Protein AF-C3YK78-F1 (afdb_monomer)

Solvent-accessible surface area (backbone atoms only — not comparable to full-atom values): 6753 Å² total; per-residue (Å²): 141,86,83,85,76,82,78,73,96,61,88,76,84,73,55,71,66,60,48,49,52,49,49,53,55,53,59,33,64,69,48,46,52,49,59,74,75,41,92,72,53,59,65,60,30,43,51,45,20,52,52,37,39,77,76,71,41,91,53,50,31,68,56,50,51,51,51,53,51,50,50,54,50,52,50,52,53,39,52,57,49,58,72,40,89,92,55,75,84,66,86,57,91,64,46,67,66,49,45,59,67,60,63,78,54,78,74,84,124

Nearest PDB structures (foldseek):
  2jmw-assembly1_A  TM=8.152E-01  e=1.992E-01  Arabidopsis thaliana
  5b7j-assembly1_A  TM=6.260E-01  e=1.204E-01  Schizosaccharomyces pombe 972h-

pLDDT: mean 80.64, std 16.07, range [35.56, 93.38]

Sequence (109 aa):
MSCKKRTQPGLVKWNNEETKALIALWGQEETQRKLGKMHRNRDIFEEIASGLMKIGFEKTAEQCKTKVKNLKSRYRTVLDHNNKSGNDPMFMPFFDDLHTLLRDRPTSR

Structure (mmCIF, N/CA/C/O backbone):
data_AF-C3YK78-F1
#
_entry.id   AF-C3YK78-F1
#
loop_
_atom_site.group_PDB
_atom_site.id
_atom_site.type_symbol
_atom_site.label_atom_id
_atom_site.label_alt_id
_atom_site.label_comp_id
_atom_site.label_asym_id
_atom_site.label_entity_id
_atom_site.label_seq_id
_atom_site.pdbx_PDB_ins_code
_atom_site.Cartn_x
_atom_site.Cartn_y
_atom_site.Cartn_z
_atom_site.occupancy
_atom_site.B_iso_or_equiv
_atom_site.auth_seq_id
_atom_site.auth_comp_id
_atom_site.auth_asym_id
_atom_site.auth_atom_id
_atom_site.pdbx_PDB_model_num
ATOM 1 N N . MET A 1 1 ? -14.785 -0.135 27.116 1.00 41.69 1 MET A N 1
ATOM 2 C CA . MET A 1 1 ? -13.956 0.650 26.174 1.00 41.69 1 MET A CA 1
ATOM 3 C C . MET A 1 1 ? -12.479 0.365 26.425 1.00 41.69 1 MET A C 1
ATOM 5 O O . MET A 1 1 ? -11.924 0.977 27.320 1.00 41.69 1 MET A O 1
ATOM 9 N N . SER A 1 2 ? -11.844 -0.571 25.709 1.00 44.28 2 SER A N 1
ATOM 10 C CA . SER A 1 2 ? -10.373 -0.600 25.593 1.00 44.28 2 SER A CA 1
ATOM 11 C C . SER A 1 2 ? -9.926 -1.675 24.603 1.00 44.28 2 SER A C 1
ATOM 13 O O . SER A 1 2 ? -9.980 -2.853 24.923 1.00 44.28 2 SER A O 1
ATOM 15 N N . CYS A 1 3 ? -9.450 -1.273 23.426 1.00 37.56 3 CYS A N 1
ATOM 16 C CA . CYS A 1 3 ? -8.616 -2.121 22.571 1.00 37.56 3 CYS A CA 1
ATOM 17 C C . CYS A 1 3 ? -7.473 -1.272 22.003 1.00 37.56 3 CYS A C 1
ATOM 19 O O . CYS A 1 3 ? -7.350 -1.086 20.799 1.00 37.56 3 CYS A O 1
ATOM 21 N N . LYS A 1 4 ? -6.612 -0.730 22.875 1.00 41.53 4 LYS A N 1
ATOM 22 C CA . LYS A 1 4 ? -5.294 -0.233 22.449 1.00 41.53 4 LYS A CA 1
ATOM 23 C C . LYS A 1 4 ? -4.317 -1.406 22.384 1.00 41.53 4 LYS A C 1
ATOM 25 O O . LYS A 1 4 ? -3.406 -1.498 23.202 1.00 41.53 4 LYS A O 1
ATOM 30 N N . LYS A 1 5 ? -4.491 -2.313 21.419 1.00 38.50 5 LYS A N 1
ATOM 31 C CA . LYS A 1 5 ? -3.431 -3.275 21.094 1.00 38.50 5 LYS A CA 1
ATOM 32 C C . LYS A 1 5 ? -2.377 -2.546 20.259 1.00 38.50 5 LYS A C 1
ATOM 34 O O . LYS A 1 5 ? -2.507 -2.399 19.050 1.00 38.50 5 LYS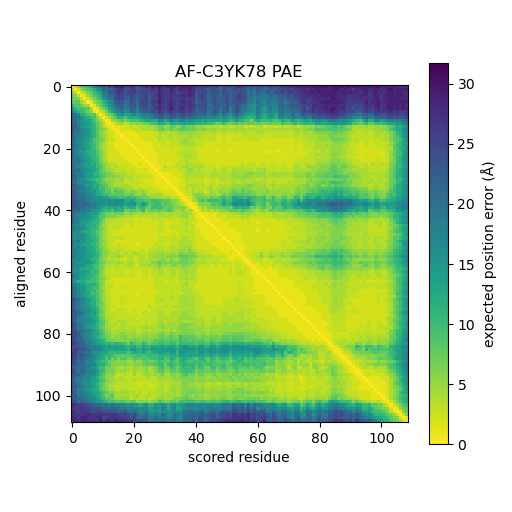 A O 1
ATOM 39 N N . ARG A 1 6 ? -1.346 -2.028 20.936 1.00 42.97 6 ARG A N 1
ATOM 40 C CA . ARG A 1 6 ? -0.067 -1.703 20.292 1.00 42.97 6 ARG A CA 1
ATOM 41 C C . ARG A 1 6 ? 0.563 -3.025 19.873 1.00 42.97 6 ARG A C 1
ATOM 43 O O . ARG A 1 6 ? 1.063 -3.750 20.728 1.00 42.97 6 ARG A O 1
ATOM 50 N N . THR A 1 7 ? 0.542 -3.335 18.584 1.00 45.16 7 THR A N 1
ATOM 51 C CA . THR A 1 7 ? 1.255 -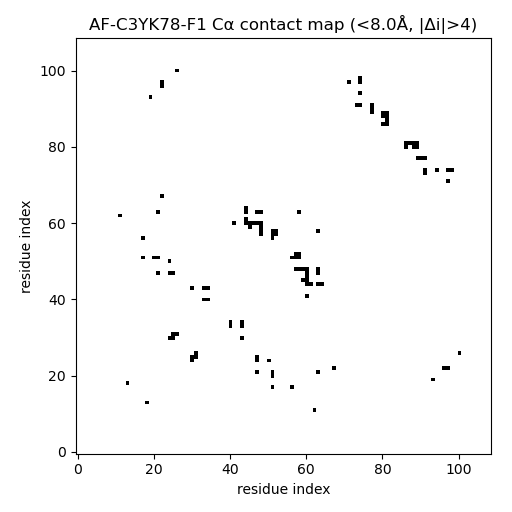4.499 18.052 1.00 45.16 7 THR A CA 1
ATOM 52 C C . THR A 1 7 ? 2.592 -4.032 17.485 1.00 45.16 7 THR A C 1
ATOM 54 O O . THR A 1 7 ? 2.643 -3.218 16.566 1.00 45.16 7 THR A O 1
ATOM 57 N N . GLN A 1 8 ? 3.670 -4.508 18.105 1.00 46.09 8 GLN A N 1
ATOM 58 C CA . GLN A 1 8 ? 5.063 -4.251 17.737 1.00 46.09 8 GLN A CA 1
ATOM 59 C C . GLN A 1 8 ? 5.399 -4.815 16.337 1.00 46.09 8 GLN A C 1
ATOM 61 O O . GLN A 1 8 ? 4.704 -5.725 15.874 1.00 46.09 8 GLN A O 1
ATOM 66 N N . PRO A 1 9 ? 6.449 -4.311 15.651 1.00 46.59 9 PRO A N 1
ATOM 67 C CA . PRO A 1 9 ? 6.813 -4.702 14.288 1.00 46.59 9 PRO A CA 1
ATOM 68 C C . PRO A 1 9 ? 7.509 -6.076 14.254 1.00 46.59 9 PRO A C 1
ATOM 70 O O . PRO A 1 9 ? 8.683 -6.194 13.927 1.00 46.59 9 PRO A O 1
ATOM 73 N N . GLY A 1 10 ? 6.777 -7.134 14.596 1.00 49.09 10 GLY A N 1
ATOM 74 C CA . GLY A 1 10 ? 7.118 -8.502 14.216 1.00 49.09 10 GLY A CA 1
ATOM 75 C C . GLY A 1 10 ? 6.602 -8.762 12.805 1.00 49.09 10 GLY A C 1
ATOM 76 O O . GLY A 1 10 ? 5.479 -8.371 12.496 1.00 49.09 10 GLY A O 1
ATOM 77 N N . LEU A 1 11 ? 7.434 -9.364 11.952 1.00 56.28 11 LEU A N 1
ATOM 78 C CA . LEU A 1 11 ? 7.190 -9.709 10.544 1.00 56.28 11 LEU A CA 1
ATOM 79 C C . LEU A 1 11 ? 5.700 -9.995 10.246 1.00 56.28 11 LEU A C 1
ATOM 81 O O . LEU A 1 11 ? 5.207 -11.106 10.443 1.00 56.28 11 LEU A O 1
ATOM 85 N N . VAL A 1 12 ? 4.959 -8.979 9.795 1.00 67.69 12 VAL A N 1
ATOM 86 C CA . VAL A 1 12 ? 3.529 -9.132 9.507 1.00 67.69 12 VAL A CA 1
ATOM 87 C C . VAL A 1 12 ? 3.419 -10.019 8.282 1.00 67.69 12 VAL A C 1
ATOM 89 O O . VAL A 1 12 ? 3.747 -9.594 7.172 1.00 67.69 12 VAL A O 1
ATOM 92 N N . LYS A 1 13 ? 2.988 -11.264 8.483 1.00 78.38 13 LYS A N 1
ATOM 93 C CA . LYS A 1 13 ? 2.681 -12.161 7.374 1.00 78.38 13 LYS A CA 1
ATOM 94 C C . LYS A 1 13 ? 1.434 -11.620 6.678 1.00 78.38 13 LYS A C 1
ATOM 96 O O . LYS A 1 13 ? 0.419 -11.358 7.323 1.00 78.38 13 LYS A O 1
ATOM 101 N N . TRP A 1 14 ? 1.582 -11.380 5.381 1.00 87.38 14 TRP A N 1
ATOM 102 C CA . TRP A 1 14 ? 0.504 -11.007 4.477 1.00 87.38 14 TRP A CA 1
ATOM 103 C C . TRP A 1 14 ? 0.232 -12.205 3.590 1.00 87.38 14 TRP A C 1
ATOM 105 O O . TRP A 1 14 ? 1.129 -12.622 2.853 1.00 87.38 14 TRP A O 1
ATOM 115 N N . ASN A 1 15 ? -0.972 -12.747 3.657 1.00 88.81 15 ASN A N 1
ATOM 116 C CA . ASN A 1 15 ? -1.412 -13.763 2.715 1.00 88.81 15 ASN A CA 1
ATOM 117 C C . ASN A 1 15 ? -1.877 -13.098 1.395 1.00 88.81 15 ASN A C 1
ATOM 119 O O . ASN A 1 15 ? -1.920 -11.865 1.254 1.00 88.81 15 ASN A O 1
ATOM 123 N N . ASN A 1 16 ? -2.140 -13.922 0.379 1.00 88.88 16 ASN A N 1
ATOM 124 C CA . ASN A 1 16 ? -2.514 -13.424 -0.946 1.00 88.88 16 ASN A CA 1
ATOM 125 C C . ASN A 1 16 ? -3.879 -12.726 -0.922 1.00 88.88 16 ASN A C 1
ATOM 127 O O . ASN A 1 16 ? -4.038 -11.700 -1.575 1.00 88.88 16 ASN A O 1
ATOM 131 N N . GLU A 1 17 ? -4.832 -13.236 -0.144 1.00 89.69 17 GLU A N 1
ATOM 132 C CA . GLU A 1 17 ? -6.176 -12.664 -0.012 1.00 89.69 17 GLU A CA 1
ATOM 133 C C . GLU A 1 17 ? -6.155 -11.305 0.696 1.00 89.69 17 GLU A C 1
ATOM 135 O O . GLU A 1 17 ? -6.714 -10.344 0.177 1.00 89.69 17 GLU A O 1
ATOM 140 N N . GLU A 1 18 ? -5.413 -11.176 1.799 1.00 89.50 18 GLU A N 1
ATOM 141 C CA . GLU A 1 18 ? -5.170 -9.905 2.493 1.00 89.50 18 GLU A CA 1
ATOM 142 C C . GLU A 1 18 ? -4.510 -8.893 1.560 1.00 89.50 18 GLU A C 1
ATOM 144 O O . GLU A 1 18 ? -4.865 -7.716 1.555 1.00 89.50 18 GLU A O 1
ATOM 149 N N . THR A 1 19 ? -3.528 -9.338 0.767 1.00 91.25 19 THR A N 1
ATOM 150 C CA . THR A 1 19 ? -2.827 -8.455 -0.170 1.00 91.25 19 THR A CA 1
ATOM 151 C C . THR A 1 19 ? -3.763 -7.998 -1.291 1.00 91.25 19 THR A C 1
ATOM 153 O O . THR A 1 19 ? -3.760 -6.812 -1.614 1.00 91.25 19 THR A O 1
ATOM 156 N N . LYS A 1 20 ? -4.603 -8.888 -1.835 1.00 91.12 20 LYS A N 1
ATOM 157 C CA . LYS A 1 20 ? -5.632 -8.528 -2.824 1.00 91.12 20 LYS A CA 1
ATOM 158 C C . LYS A 1 20 ? -6.656 -7.558 -2.244 1.00 91.12 20 LYS A C 1
ATOM 160 O O . LYS A 1 20 ? -6.925 -6.534 -2.860 1.00 91.12 20 LYS A O 1
ATOM 165 N N . ALA A 1 21 ? -7.174 -7.833 -1.048 1.00 92.31 21 ALA A N 1
ATOM 166 C CA . ALA A 1 21 ? -8.130 -6.961 -0.371 1.00 92.31 21 ALA A CA 1
ATOM 167 C C . ALA A 1 21 ? -7.531 -5.573 -0.101 1.00 92.31 21 ALA A C 1
ATOM 169 O O . ALA A 1 21 ? -8.181 -4.556 -0.338 1.00 92.31 21 ALA A O 1
ATOM 170 N N . LEU A 1 22 ? -6.260 -5.517 0.314 1.00 93.38 22 LEU A N 1
ATOM 171 C CA . LEU A 1 22 ? -5.535 -4.261 0.481 1.00 93.38 22 LEU A CA 1
ATOM 172 C C . LEU A 1 22 ? -5.418 -3.502 -0.843 1.00 93.38 22 LEU A C 1
ATOM 174 O O . LEU A 1 22 ? -5.671 -2.301 -0.861 1.00 93.38 22 LEU A O 1
ATOM 178 N N . ILE A 1 23 ? -5.024 -4.170 -1.932 1.00 92.31 23 ILE A N 1
ATOM 179 C CA . ILE A 1 23 ? -4.890 -3.541 -3.253 1.00 92.31 23 ILE A CA 1
ATOM 180 C C . ILE A 1 23 ? -6.247 -3.036 -3.746 1.00 92.31 23 ILE A C 1
ATOM 182 O O . ILE A 1 23 ? -6.313 -1.915 -4.238 1.00 92.31 23 ILE A O 1
ATOM 186 N N . ALA A 1 24 ? -7.323 -3.799 -3.545 1.00 91.81 24 ALA A N 1
ATOM 187 C CA . ALA A 1 24 ? -8.676 -3.405 -3.920 1.00 91.81 24 ALA A CA 1
ATOM 188 C C . ALA A 1 24 ? -9.147 -2.159 -3.153 1.00 91.81 24 ALA A C 1
ATOM 190 O O . ALA A 1 24 ? -9.531 -1.173 -3.775 1.00 91.81 24 ALA A O 1
ATOM 191 N N . LEU A 1 25 ? -9.054 -2.160 -1.816 1.00 91.50 25 LEU A N 1
ATOM 192 C CA . LEU A 1 25 ? -9.427 -1.012 -0.972 1.00 91.50 25 LEU A CA 1
ATOM 193 C C . LEU A 1 25 ? -8.563 0.215 -1.268 1.00 91.50 25 LEU A C 1
ATOM 195 O O . LEU A 1 25 ? -9.053 1.342 -1.345 1.00 91.50 25 LEU A O 1
ATOM 199 N N . TRP A 1 26 ? -7.264 -0.007 -1.460 1.00 91.31 26 TRP A N 1
ATOM 200 C CA . TRP A 1 26 ? -6.341 1.049 -1.832 1.00 91.31 26 TRP A CA 1
ATOM 201 C C . TRP A 1 26 ? -6.677 1.612 -3.215 1.00 91.31 26 TRP A C 1
ATOM 203 O O . TRP A 1 26 ? -6.647 2.825 -3.387 1.00 91.31 26 TRP A O 1
ATOM 213 N N . GLY A 1 27 ? -7.013 0.762 -4.182 1.00 88.88 27 GLY A N 1
ATOM 214 C CA . GLY A 1 27 ? -7.318 1.117 -5.568 1.00 88.88 27 GLY A CA 1
ATOM 215 C C . GLY A 1 27 ? -8.663 1.787 -5.797 1.00 88.88 27 GLY A C 1
ATOM 216 O O . GLY A 1 27 ? -8.885 2.288 -6.894 1.00 88.88 27 GLY A O 1
ATOM 217 N N . GLN A 1 28 ? -9.530 1.855 -4.785 1.00 89.56 28 GLN A N 1
ATOM 218 C CA . GLN A 1 28 ? -10.784 2.595 -4.884 1.00 89.56 28 GLN A CA 1
ATOM 219 C C . GLN A 1 28 ? -10.522 4.050 -5.287 1.00 89.56 28 GLN A C 1
ATOM 221 O O . GLN A 1 28 ? -9.637 4.716 -4.741 1.00 89.56 28 GLN A O 1
ATOM 226 N N . GLU A 1 29 ? -11.318 4.556 -6.227 1.00 83.62 29 GLU A N 1
ATOM 227 C CA . GLU A 1 29 ? -11.156 5.904 -6.773 1.00 83.62 29 GLU A CA 1
ATOM 228 C C . GLU A 1 29 ? -11.222 6.973 -5.674 1.00 83.62 29 GLU A C 1
ATOM 230 O O . GLU A 1 29 ? -10.403 7.890 -5.636 1.00 83.62 29 GLU A O 1
ATOM 235 N N . GLU A 1 30 ? -12.141 6.818 -4.717 1.00 84.31 30 GLU A N 1
ATOM 236 C CA . GLU A 1 30 ? -12.244 7.702 -3.557 1.00 84.31 30 GLU A CA 1
ATOM 237 C C . GLU A 1 30 ? -10.961 7.695 -2.717 1.00 84.31 30 GLU A C 1
ATOM 239 O O . GLU A 1 30 ? -10.438 8.762 -2.383 1.00 84.31 30 GLU A O 1
ATOM 244 N N . THR A 1 31 ? -10.420 6.512 -2.428 1.00 86.25 31 THR A N 1
ATOM 245 C CA . THR A 1 31 ? -9.165 6.347 -1.691 1.00 86.25 31 THR A CA 1
ATOM 246 C C . THR A 1 31 ? -8.009 7.021 -2.425 1.00 86.25 31 THR A C 1
ATOM 248 O O . THR A 1 31 ? -7.261 7.799 -1.829 1.00 86.25 31 THR A 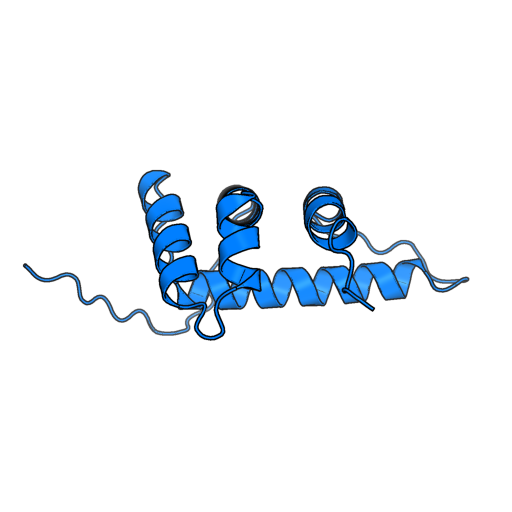O 1
ATOM 251 N N . GLN A 1 32 ? -7.878 6.800 -3.736 1.00 85.69 32 GLN A N 1
ATOM 252 C CA . GLN A 1 32 ? -6.840 7.439 -4.551 1.00 85.69 32 GLN A CA 1
ATOM 253 C C . GLN A 1 32 ? -7.007 8.962 -4.626 1.00 85.69 32 GLN A C 1
ATOM 255 O O . GLN A 1 32 ? -6.020 9.692 -4.500 1.00 85.69 32 GLN A O 1
ATOM 260 N N . ARG A 1 33 ? -8.242 9.458 -4.758 1.00 83.00 33 ARG A N 1
ATOM 261 C CA . ARG A 1 33 ? -8.564 10.890 -4.774 1.00 83.00 33 ARG A CA 1
ATOM 262 C C . ARG A 1 33 ? -8.201 11.559 -3.451 1.00 83.00 33 ARG A C 1
ATOM 264 O O . ARG A 1 33 ? -7.605 12.635 -3.458 1.00 83.00 33 ARG A O 1
ATOM 271 N N . LYS A 1 34 ? -8.523 10.927 -2.318 1.00 83.06 34 LYS A N 1
ATOM 272 C CA . LYS A 1 34 ? -8.136 11.412 -0.984 1.00 83.06 34 LYS A CA 1
ATOM 273 C C . LYS A 1 34 ? -6.610 11.434 -0.832 1.00 83.06 34 LYS A C 1
ATOM 275 O O . LYS A 1 34 ? -6.066 12.444 -0.390 1.00 83.06 34 LYS A O 1
ATOM 280 N N . LEU A 1 35 ? -5.916 10.379 -1.280 1.00 82.31 35 LEU A N 1
ATOM 281 C CA . LEU A 1 35 ? -4.448 10.279 -1.221 1.00 82.31 35 LEU A CA 1
ATOM 282 C C . LEU A 1 35 ? -3.730 11.363 -2.035 1.00 82.31 35 LEU A C 1
ATOM 284 O O . LEU A 1 35 ? -2.599 11.707 -1.701 1.00 82.31 35 LEU A O 1
ATOM 288 N N . GLY A 1 36 ? -4.350 11.864 -3.108 1.00 76.94 36 GLY A N 1
ATOM 289 C CA . GLY A 1 36 ? -3.807 12.953 -3.925 1.00 76.94 36 GLY A CA 1
ATOM 290 C C . GLY A 1 36 ? -4.039 14.351 -3.344 1.00 76.94 36 GLY A C 1
ATOM 291 O O . GLY A 1 36 ? -3.284 15.264 -3.657 1.00 76.94 36 GLY A O 1
ATOM 292 N N . LYS A 1 37 ? -5.061 14.528 -2.497 1.00 74.56 37 LYS A N 1
ATO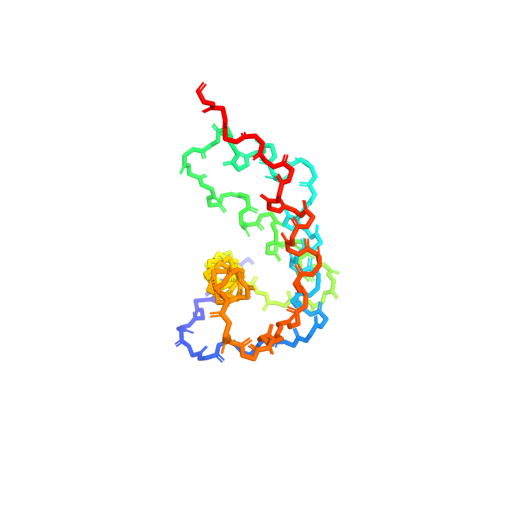M 293 C CA . LYS A 1 37 ? -5.448 15.837 -1.935 1.00 74.56 37 LYS A CA 1
ATOM 294 C C . LYS A 1 37 ? -4.865 16.115 -0.547 1.00 74.56 37 LYS A C 1
ATOM 296 O O . LYS A 1 37 ? -4.813 17.269 -0.134 1.00 74.56 37 LYS A O 1
ATOM 301 N N . MET A 1 38 ? -4.461 15.080 0.190 1.00 74.12 38 MET A N 1
ATOM 302 C CA . MET A 1 38 ? -4.044 15.183 1.592 1.00 74.12 38 MET A CA 1
ATOM 303 C C . MET A 1 38 ? -2.540 14.927 1.757 1.00 74.12 38 MET A C 1
ATOM 305 O O . MET A 1 38 ? -2.002 13.941 1.264 1.00 74.12 38 MET A O 1
ATOM 309 N N . HIS A 1 39 ? -1.845 15.782 2.517 1.00 66.06 39 HIS A N 1
ATOM 310 C CA . HIS A 1 39 ? -0.446 15.533 2.905 1.00 66.06 39 HIS A CA 1
ATOM 311 C C . HIS A 1 39 ? -0.324 14.499 4.038 1.00 66.06 39 HIS A C 1
ATOM 313 O O . HIS A 1 39 ? 0.677 13.785 4.142 1.00 66.06 39 HIS A O 1
ATOM 319 N N . ARG A 1 40 ? -1.340 14.407 4.906 1.00 74.50 40 ARG A N 1
ATOM 320 C CA . ARG A 1 40 ? -1.389 13.461 6.027 1.00 74.50 40 ARG A CA 1
ATOM 321 C C . ARG A 1 40 ? -2.342 12.320 5.692 1.00 74.50 40 ARG A C 1
ATOM 323 O O . ARG A 1 40 ? -3.510 12.343 6.036 1.00 74.50 40 ARG A O 1
ATOM 330 N N . ASN A 1 41 ? -1.805 11.281 5.064 1.00 82.69 41 ASN A N 1
ATOM 331 C CA . ASN A 1 41 ? -2.582 10.119 4.613 1.00 82.69 41 ASN A CA 1
ATOM 332 C C . ASN A 1 41 ? -2.949 9.127 5.727 1.00 82.69 41 ASN A C 1
ATOM 334 O O . ASN A 1 41 ? -3.317 7.995 5.430 1.00 82.69 41 ASN A O 1
ATOM 338 N N . ARG A 1 42 ? -2.791 9.504 7.000 1.00 84.81 42 ARG A N 1
ATOM 339 C CA . ARG A 1 42 ? -3.010 8.593 8.128 1.00 84.81 42 ARG A CA 1
ATOM 340 C C . ARG A 1 42 ? -4.463 8.125 8.176 1.00 84.81 42 ARG A C 1
ATOM 342 O O . ARG A 1 42 ? -4.682 6.921 8.173 1.00 84.81 42 ARG A O 1
ATOM 349 N N . ASP A 1 43 ? -5.403 9.059 8.110 1.00 85.25 43 ASP A N 1
ATOM 350 C CA . ASP A 1 43 ? -6.840 8.776 8.207 1.00 85.25 43 ASP A CA 1
ATOM 351 C C . ASP A 1 43 ? -7.301 7.843 7.077 1.00 85.25 43 ASP A C 1
ATOM 353 O O . ASP A 1 43 ? -8.072 6.916 7.288 1.00 85.25 43 ASP A O 1
ATOM 357 N N . ILE A 1 44 ? -6.716 7.991 5.885 1.00 89.38 44 ILE A N 1
ATOM 358 C CA . ILE A 1 44 ? -6.994 7.119 4.738 1.00 89.38 44 ILE A CA 1
ATOM 359 C C . ILE A 1 44 ? -6.508 5.688 5.000 1.00 89.38 44 ILE A C 1
ATOM 361 O O . ILE A 1 44 ? -7.189 4.720 4.673 1.00 89.38 44 ILE A O 1
ATOM 365 N N . PHE A 1 45 ? -5.325 5.521 5.598 1.00 89.69 45 PHE A N 1
ATOM 366 C CA . PHE A 1 45 ? -4.848 4.189 5.972 1.00 89.69 45 PHE A CA 1
ATOM 367 C C . PHE A 1 45 ? -5.624 3.599 7.159 1.00 89.69 45 PHE A C 1
ATOM 369 O O . PHE A 1 45 ? -5.714 2.376 7.248 1.00 89.69 45 PHE A O 1
ATOM 376 N N . GLU A 1 46 ? -6.206 4.426 8.032 1.00 90.88 46 GLU A N 1
ATOM 377 C CA . GLU A 1 46 ? -7.144 3.983 9.074 1.00 90.88 46 GLU A CA 1
ATOM 378 C C . GLU A 1 46 ? -8.479 3.508 8.466 1.00 90.88 46 GLU A C 1
ATOM 380 O O . GLU A 1 46 ? -8.991 2.460 8.872 1.00 90.88 46 GLU A O 1
ATOM 385 N N . GLU A 1 47 ? -8.999 4.187 7.435 1.00 90.81 47 GLU A N 1
ATOM 386 C CA . GLU A 1 47 ? -10.162 3.731 6.654 1.00 90.81 47 GLU A CA 1
ATOM 387 C C . GLU A 1 47 ? -9.882 2.378 5.974 1.00 90.81 47 GLU A C 1
ATOM 389 O O . GLU A 1 47 ? -10.673 1.441 6.102 1.00 90.81 47 GLU A O 1
ATOM 394 N N . ILE A 1 48 ? -8.724 2.233 5.317 1.00 91.94 48 ILE A N 1
ATOM 395 C CA . ILE A 1 48 ? -8.307 0.973 4.676 1.00 91.94 48 ILE A CA 1
ATOM 396 C C . ILE A 1 48 ? -8.174 -0.153 5.711 1.00 91.94 48 ILE A C 1
ATOM 398 O O . ILE A 1 48 ? -8.673 -1.256 5.487 1.00 91.94 48 ILE A O 1
ATOM 402 N N . ALA A 1 49 ? -7.525 0.112 6.848 1.00 91.88 49 ALA A N 1
ATOM 403 C CA . ALA A 1 49 ? -7.381 -0.856 7.935 1.00 91.88 49 ALA A CA 1
ATOM 404 C C . ALA A 1 49 ? -8.747 -1.300 8.484 1.00 91.88 49 ALA A C 1
ATOM 406 O O . ALA A 1 49 ? -8.980 -2.489 8.695 1.00 91.88 49 ALA A O 1
ATOM 407 N N . SER A 1 50 ? -9.680 -0.358 8.634 1.00 91.81 50 SER A N 1
ATOM 408 C CA . SER A 1 50 ? -11.058 -0.646 9.042 1.00 91.81 50 SER A CA 1
ATOM 409 C C . SER A 1 50 ? -11.801 -1.485 7.998 1.00 91.81 50 SER A C 1
ATOM 411 O O . SER A 1 50 ? -12.554 -2.389 8.353 1.00 91.81 50 SER A O 1
ATOM 413 N N . GLY A 1 51 ? -11.576 -1.225 6.706 1.00 91.31 51 GLY A N 1
ATOM 414 C CA . GLY A 1 51 ? -12.101 -2.038 5.609 1.00 91.31 51 GLY A CA 1
ATOM 415 C C . GLY A 1 51 ? -11.585 -3.477 5.649 1.00 91.31 51 GLY A C 1
ATOM 416 O O . GLY A 1 51 ? -12.376 -4.410 5.547 1.00 91.31 51 GLY A O 1
ATOM 417 N N . LEU A 1 52 ? -10.284 -3.668 5.883 1.00 91.19 52 LEU A N 1
ATOM 418 C CA . LEU A 1 52 ? -9.689 -4.997 6.054 1.00 91.19 52 LEU A CA 1
ATOM 419 C C . LEU A 1 52 ? -10.277 -5.733 7.261 1.00 91.19 52 LEU A C 1
ATOM 421 O O . LEU A 1 52 ? -10.630 -6.906 7.144 1.00 91.19 52 LEU A O 1
ATOM 425 N N . MET A 1 53 ? -10.465 -5.035 8.383 1.00 91.00 53 MET A N 1
ATOM 426 C CA . MET A 1 53 ? -11.050 -5.623 9.589 1.00 91.00 53 MET A CA 1
ATOM 427 C C . MET A 1 53 ? -12.478 -6.130 9.347 1.00 91.00 53 MET A C 1
ATOM 429 O O . MET A 1 53 ? -12.828 -7.203 9.828 1.00 91.00 53 MET A O 1
ATOM 433 N N . LYS A 1 54 ? -13.286 -5.415 8.549 1.00 90.62 54 LYS A N 1
ATOM 434 C CA . LYS A 1 54 ? -14.643 -5.853 8.163 1.00 90.62 54 LYS A CA 1
ATOM 435 C C . LYS A 1 54 ? -14.654 -7.132 7.324 1.00 90.62 54 LYS A C 1
ATOM 437 O O . LYS A 1 54 ? -15.628 -7.871 7.370 1.00 90.62 54 LYS A O 1
ATOM 442 N N . ILE A 1 55 ? -13.585 -7.384 6.572 1.00 88.62 55 ILE A N 1
ATOM 443 C CA . ILE A 1 55 ? -13.402 -8.599 5.763 1.00 88.62 55 ILE A CA 1
ATOM 444 C C . ILE A 1 55 ? -12.848 -9.754 6.629 1.00 88.62 55 ILE A C 1
ATOM 446 O O . ILE A 1 55 ? -12.792 -10.895 6.186 1.00 88.62 55 ILE A O 1
ATOM 450 N N . GLY A 1 56 ? -12.478 -9.480 7.887 1.00 89.12 56 GLY A N 1
ATOM 451 C CA . GLY A 1 56 ? -11.910 -10.457 8.820 1.00 89.12 56 GLY A CA 1
ATOM 452 C C . GLY A 1 56 ? -10.386 -10.397 8.936 1.00 89.12 56 GLY A C 1
ATOM 453 O O . GLY A 1 56 ? -9.787 -11.248 9.589 1.00 89.12 56 GLY A O 1
ATOM 454 N N . PHE A 1 57 ? -9.740 -9.393 8.335 1.00 89.12 57 PHE A N 1
ATOM 455 C CA . PHE A 1 57 ? -8.290 -9.217 8.385 1.00 89.12 57 PHE A CA 1
ATOM 456 C C . PHE A 1 57 ? -7.894 -8.104 9.359 1.00 89.12 57 PHE A C 1
ATOM 458 O O . PHE A 1 57 ? -8.026 -6.914 9.075 1.00 89.12 57 PHE A O 1
ATOM 465 N N . GLU A 1 58 ? -7.344 -8.480 10.512 1.00 88.38 58 GLU A N 1
ATOM 466 C CA . GLU A 1 58 ? -6.861 -7.524 11.511 1.00 88.38 58 GLU A CA 1
ATOM 467 C C . GLU A 1 58 ? -5.489 -6.951 11.111 1.00 88.38 58 GLU A C 1
ATOM 469 O O . GLU A 1 58 ? -4.439 -7.539 11.388 1.00 88.38 58 GLU A O 1
ATOM 474 N N . LYS A 1 59 ? -5.483 -5.783 10.455 1.00 88.06 59 LYS A N 1
ATOM 475 C CA . LYS A 1 59 ? -4.266 -5.020 10.121 1.00 88.06 59 LYS A CA 1
ATOM 476 C C . LYS A 1 59 ? -4.371 -3.582 10.617 1.00 88.06 59 LYS A C 1
ATOM 478 O O . LYS A 1 59 ? -5.447 -2.997 10.610 1.00 88.06 59 LYS A O 1
ATOM 483 N N . THR A 1 60 ? -3.245 -2.989 11.011 1.00 89.25 60 THR A N 1
ATOM 484 C CA . THR A 1 60 ? -3.190 -1.569 11.4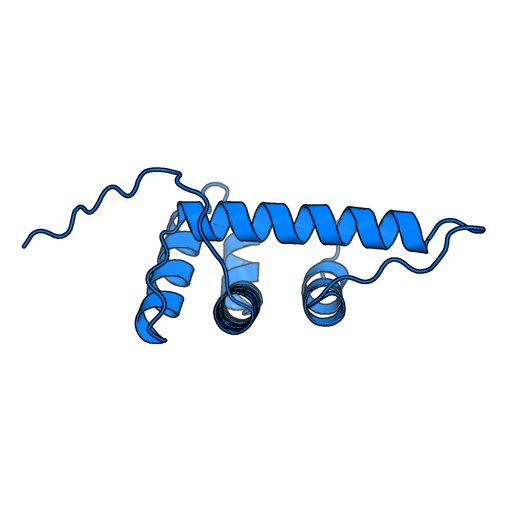00 1.00 89.25 60 THR A CA 1
ATOM 485 C C . THR A 1 60 ? -2.896 -0.659 10.205 1.00 89.25 60 THR A C 1
ATOM 487 O O . THR A 1 60 ? -2.364 -1.103 9.180 1.00 89.25 60 THR A O 1
ATOM 490 N N . ALA A 1 61 ? -3.191 0.636 10.338 1.00 88.75 61 ALA A N 1
ATOM 491 C CA . ALA A 1 61 ? -2.924 1.639 9.305 1.00 88.75 61 ALA A CA 1
ATOM 492 C C . ALA A 1 61 ? -1.436 1.673 8.896 1.00 88.75 61 ALA A C 1
ATOM 494 O O . ALA A 1 61 ? -1.096 1.722 7.714 1.00 88.75 61 ALA A O 1
ATOM 495 N N . GLU A 1 62 ? -0.527 1.564 9.862 1.00 88.75 62 GLU A N 1
ATOM 496 C CA . GLU A 1 62 ? 0.924 1.552 9.675 1.00 88.75 62 GLU A CA 1
ATOM 497 C C . GLU A 1 62 ? 1.393 0.310 8.913 1.00 88.75 62 GLU A C 1
ATOM 499 O O . GLU A 1 62 ? 2.276 0.400 8.050 1.00 88.75 62 GLU A O 1
ATOM 504 N N . GLN A 1 63 ? 0.785 -0.847 9.189 1.00 89.44 63 GLN A N 1
ATOM 505 C CA . GLN A 1 63 ? 1.061 -2.084 8.461 1.00 89.44 63 GLN A CA 1
ATOM 506 C C . GLN A 1 63 ? 0.584 -1.972 7.012 1.00 89.44 63 GLN A C 1
ATOM 508 O O . GLN A 1 63 ? 1.343 -2.301 6.097 1.00 89.44 63 GLN A O 1
ATOM 513 N N . CYS A 1 64 ? -0.624 -1.444 6.794 1.00 90.81 64 CYS A N 1
ATOM 514 C CA . CYS A 1 64 ? -1.173 -1.196 5.461 1.00 90.81 64 CYS A CA 1
ATOM 515 C C . CYS A 1 64 ? -0.275 -0.238 4.670 1.00 90.81 64 CYS A C 1
ATOM 517 O O . CYS A 1 64 ? 0.134 -0.541 3.549 1.00 90.81 64 CYS A O 1
ATOM 519 N N . LYS A 1 65 ? 0.126 0.880 5.284 1.00 89.94 65 LYS A N 1
ATOM 520 C CA . LYS A 1 65 ? 1.036 1.867 4.691 1.00 89.94 65 LYS A CA 1
ATOM 521 C C . LYS A 1 65 ? 2.376 1.251 4.296 1.00 89.94 65 LYS A C 1
ATOM 523 O O . LYS A 1 65 ? 2.855 1.475 3.183 1.00 89.94 65 LYS A O 1
ATOM 528 N N . THR A 1 66 ? 2.977 0.466 5.187 1.00 90.38 66 THR A N 1
ATOM 529 C CA . THR A 1 66 ? 4.259 -0.208 4.932 1.00 90.38 66 THR A CA 1
ATOM 530 C C . THR A 1 66 ? 4.130 -1.226 3.800 1.00 90.38 66 THR A C 1
ATOM 532 O O . THR A 1 66 ? 4.959 -1.249 2.891 1.00 90.38 66 THR A O 1
ATOM 535 N N . LYS A 1 67 ? 3.054 -2.020 3.789 1.00 91.12 67 LYS A N 1
ATOM 536 C CA . LYS A 1 67 ? 2.786 -2.991 2.726 1.00 91.12 67 LYS A CA 1
ATOM 537 C C . LYS A 1 67 ? 2.578 -2.312 1.373 1.00 91.12 67 LYS A C 1
ATOM 539 O O . LYS A 1 67 ? 3.213 -2.724 0.407 1.00 91.12 67 LYS A O 1
ATOM 544 N N . VAL A 1 68 ? 1.784 -1.240 1.304 1.00 90.38 68 VAL A N 1
ATOM 545 C CA . VAL A 1 68 ? 1.594 -0.445 0.076 1.00 90.38 68 VAL A CA 1
ATOM 546 C C . VAL A 1 68 ? 2.919 0.151 -0.406 1.00 90.38 68 VAL A C 1
ATOM 548 O O . VAL A 1 68 ? 3.213 0.099 -1.600 1.00 90.38 68 VAL A O 1
ATOM 551 N N . LYS A 1 69 ? 3.758 0.674 0.499 1.00 89.75 69 LYS A N 1
ATOM 552 C CA . LYS A 1 69 ? 5.101 1.169 0.148 1.00 89.75 69 LYS A CA 1
ATOM 553 C C . LYS A 1 69 ? 5.955 0.063 -0.482 1.00 89.75 69 LYS A C 1
ATOM 555 O O . LYS A 1 69 ? 6.549 0.286 -1.535 1.00 89.75 69 LYS A O 1
ATOM 560 N N . ASN A 1 70 ? 5.975 -1.124 0.120 1.00 90.12 70 ASN A N 1
ATOM 561 C CA . ASN A 1 70 ? 6.750 -2.260 -0.381 1.00 90.12 70 ASN A CA 1
ATOM 562 C C . ASN A 1 70 ? 6.222 -2.772 -1.730 1.00 90.12 70 ASN A C 1
ATOM 564 O O . ASN A 1 70 ? 7.021 -3.048 -2.621 1.00 90.12 70 ASN A O 1
ATOM 568 N N . LEU A 1 71 ? 4.897 -2.843 -1.910 1.00 91.38 71 LEU A N 1
ATOM 569 C CA . LEU A 1 71 ? 4.269 -3.213 -3.185 1.00 91.38 71 LEU A CA 1
ATOM 570 C C . LEU A 1 71 ? 4.660 -2.237 -4.299 1.00 91.38 71 LEU A C 1
ATOM 572 O O . LEU A 1 71 ? 5.134 -2.669 -5.344 1.00 91.38 71 LEU A O 1
ATOM 576 N N . LYS A 1 72 ? 4.561 -0.924 -4.053 1.00 90.12 72 LYS A N 1
ATOM 577 C CA . LYS A 1 72 ? 4.999 0.102 -5.015 1.00 90.12 72 LYS A CA 1
ATOM 578 C C . LYS A 1 72 ? 6.478 -0.021 -5.361 1.00 90.12 72 LYS A C 1
ATOM 580 O O . LYS A 1 72 ? 6.838 0.104 -6.527 1.00 90.12 72 LYS A O 1
ATOM 585 N N . SER A 1 73 ? 7.328 -0.230 -4.355 1.00 89.62 73 SER A N 1
ATOM 586 C CA . SER A 1 73 ? 8.770 -0.365 -4.563 1.00 89.62 73 SER A CA 1
ATOM 587 C C . SER A 1 73 ? 9.081 -1.571 -5.441 1.00 89.62 73 SER A C 1
ATOM 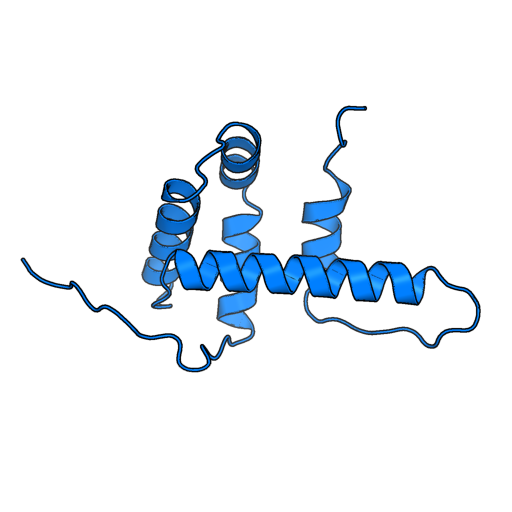589 O O . SER A 1 73 ? 9.760 -1.423 -6.450 1.00 89.62 73 SER A O 1
ATOM 591 N N . ARG A 1 74 ? 8.534 -2.744 -5.101 1.00 90.00 74 ARG A N 1
ATOM 592 C CA . ARG A 1 74 ? 8.765 -3.975 -5.860 1.00 90.00 74 ARG A CA 1
ATOM 593 C C . ARG A 1 74 ? 8.196 -3.887 -7.276 1.00 90.00 74 ARG A C 1
ATOM 595 O O . ARG A 1 74 ? 8.875 -4.303 -8.204 1.00 90.00 74 ARG A O 1
ATOM 602 N N . TYR A 1 75 ? 7.024 -3.276 -7.452 1.00 90.31 75 TYR A N 1
ATOM 603 C CA . TYR A 1 75 ? 6.457 -3.005 -8.775 1.00 90.31 75 TYR A CA 1
ATOM 604 C C . TYR A 1 75 ? 7.407 -2.171 -9.639 1.00 90.31 75 TYR A C 1
ATOM 606 O O . TYR A 1 75 ? 7.684 -2.545 -10.772 1.00 90.31 75 TYR A O 1
ATOM 614 N N . ARG A 1 76 ? 7.961 -1.075 -9.098 1.00 89.19 76 ARG A N 1
ATOM 615 C CA . ARG A 1 76 ? 8.926 -0.238 -9.829 1.00 89.19 76 ARG A CA 1
ATOM 616 C C . ARG A 1 76 ? 10.198 -1.001 -10.180 1.00 89.19 76 ARG A C 1
ATOM 618 O O . ARG A 1 76 ? 10.678 -0.859 -11.294 1.00 89.19 76 ARG A O 1
ATOM 625 N N . THR A 1 77 ? 10.716 -1.810 -9.257 1.00 90.56 77 THR A N 1
ATOM 626 C CA . THR A 1 77 ? 11.890 -2.656 -9.511 1.00 90.56 77 THR A CA 1
ATOM 627 C C . THR A 1 77 ? 11.633 -3.636 -10.653 1.00 90.56 77 THR A C 1
ATOM 629 O O . THR A 1 77 ? 12.459 -3.743 -11.548 1.00 90.56 77 THR A O 1
ATOM 632 N N . VAL A 1 78 ? 10.484 -4.314 -10.649 1.00 89.19 78 VAL A N 1
ATOM 633 C CA . VAL A 1 78 ? 10.106 -5.279 -11.693 1.00 89.19 78 VAL A CA 1
ATOM 634 C C . VAL A 1 78 ? 9.893 -4.577 -13.034 1.00 89.19 78 VAL A C 1
ATOM 636 O O . VAL A 1 78 ? 10.374 -5.052 -14.056 1.00 89.19 78 VAL A O 1
ATOM 639 N N . LEU A 1 79 ? 9.226 -3.419 -13.029 1.00 89.12 79 LEU A N 1
ATOM 640 C CA . LEU A 1 79 ? 9.005 -2.612 -14.227 1.00 89.12 79 LEU A CA 1
ATOM 641 C C . LEU A 1 79 ? 10.331 -2.143 -14.849 1.00 89.12 79 LEU A C 1
ATOM 643 O O . LEU A 1 79 ? 10.530 -2.302 -16.047 1.00 89.12 79 LEU A O 1
ATOM 647 N N . ASP A 1 80 ? 11.248 -1.598 -14.043 1.00 88.62 80 ASP A N 1
ATOM 648 C CA . ASP A 1 80 ? 12.573 -1.161 -14.508 1.00 88.62 80 ASP A CA 1
ATOM 649 C C . ASP A 1 80 ? 13.423 -2.337 -15.007 1.00 88.62 80 ASP A C 1
ATOM 651 O O . ASP A 1 80 ? 14.088 -2.229 -16.034 1.00 88.62 80 ASP A O 1
ATOM 655 N N . HIS A 1 81 ? 13.368 -3.478 -14.314 1.00 90.69 81 HIS A N 1
ATOM 656 C CA . HIS A 1 81 ? 14.077 -4.690 -14.714 1.00 90.69 81 HIS A CA 1
ATOM 657 C C . HIS A 1 81 ? 13.606 -5.206 -16.076 1.00 90.69 81 HIS A C 1
ATOM 659 O O . HIS A 1 81 ? 14.437 -5.499 -16.933 1.00 90.69 81 HIS A O 1
ATOM 665 N N . ASN A 1 82 ? 12.288 -5.279 -16.281 1.00 88.50 82 ASN A N 1
ATOM 666 C CA . ASN A 1 82 ? 11.688 -5.815 -17.503 1.00 88.50 82 ASN A CA 1
ATOM 667 C C . ASN A 1 82 ? 11.760 -4.835 -18.686 1.00 88.50 82 ASN A C 1
ATOM 669 O O . ASN A 1 82 ? 11.649 -5.259 -19.830 1.00 88.50 82 ASN A O 1
ATOM 673 N N . 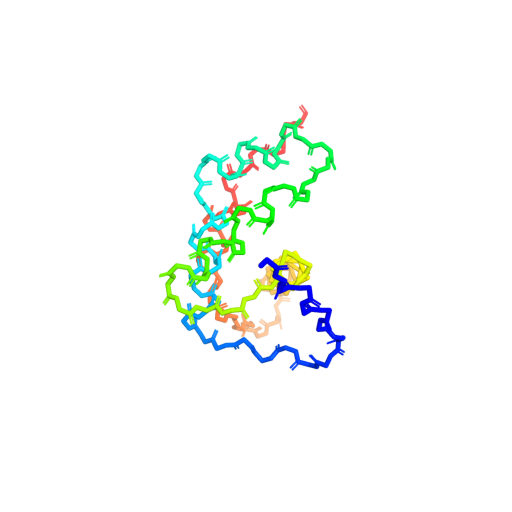ASN A 1 83 ? 11.975 -3.539 -18.433 1.00 87.81 83 ASN A N 1
ATOM 674 C CA . ASN A 1 83 ? 12.198 -2.540 -19.482 1.00 87.81 83 ASN A CA 1
ATOM 675 C C . ASN A 1 83 ? 13.635 -2.538 -20.036 1.00 87.81 83 ASN A C 1
ATOM 677 O O . ASN A 1 83 ? 13.896 -1.874 -21.039 1.00 87.81 83 ASN A O 1
ATOM 681 N N . LYS A 1 84 ? 14.582 -3.236 -19.396 1.00 89.12 84 LYS A N 1
ATOM 682 C CA . LYS A 1 84 ? 15.975 -3.325 -19.856 1.00 89.12 84 LYS A CA 1
ATOM 683 C C . LYS A 1 84 ? 16.162 -4.536 -20.766 1.00 89.12 84 LYS A C 1
ATOM 685 O O . LYS A 1 84 ? 15.882 -5.666 -20.375 1.00 89.12 84 LYS A O 1
ATOM 690 N N . SER A 1 85 ? 16.679 -4.295 -21.968 1.00 83.50 85 SER A N 1
ATOM 691 C CA . SER A 1 85 ? 17.004 -5.350 -22.931 1.00 83.50 85 SER A CA 1
ATOM 692 C C . SER A 1 85 ? 18.088 -6.286 -22.390 1.00 83.50 85 SER A C 1
ATOM 694 O O . SER A 1 85 ? 19.087 -5.823 -21.846 1.00 83.50 85 SER A O 1
ATOM 696 N N . GLY A 1 86 ? 17.907 -7.596 -22.582 1.00 85.12 86 GLY A N 1
ATOM 697 C CA . GLY A 1 86 ? 18.868 -8.626 -22.165 1.00 85.12 86 GLY A CA 1
ATOM 698 C C . GLY A 1 86 ? 18.623 -9.227 -20.777 1.00 85.12 86 GLY A C 1
ATOM 699 O O . GLY A 1 86 ? 19.361 -10.125 -20.385 1.00 85.12 86 GLY A O 1
ATOM 700 N N . ASN A 1 87 ? 17.593 -8.775 -20.057 1.00 87.25 87 ASN A N 1
ATOM 701 C CA . ASN A 1 87 ? 17.166 -9.381 -18.797 1.00 87.25 87 ASN A CA 1
ATOM 702 C C . ASN A 1 87 ? 16.109 -10.470 -19.012 1.00 87.25 87 ASN A C 1
ATOM 704 O O . ASN A 1 87 ? 15.207 -10.316 -19.838 1.00 87.25 87 ASN A O 1
ATOM 708 N N . ASP A 1 88 ? 16.153 -11.514 -18.184 1.00 87.44 88 ASP A N 1
ATOM 709 C CA . ASP A 1 88 ? 15.047 -12.462 -18.067 1.00 87.44 88 ASP A CA 1
ATOM 710 C C . ASP A 1 88 ? 13.803 -11.789 -17.454 1.00 87.44 88 ASP A C 1
ATOM 712 O O . ASP A 1 88 ? 13.930 -10.924 -16.578 1.00 87.44 88 ASP A O 1
ATOM 716 N N . PRO A 1 89 ? 12.577 -12.175 -17.850 1.00 84.19 89 PRO A N 1
ATOM 717 C CA . PRO A 1 89 ? 11.366 -11.604 -17.273 1.00 84.19 89 PRO A CA 1
ATOM 718 C C . PRO A 1 89 ? 11.280 -11.837 -15.759 1.00 84.19 89 PRO A C 1
ATOM 720 O O . PRO A 1 89 ? 11.231 -12.971 -15.279 1.00 84.19 89 PRO A O 1
ATOM 723 N N . MET A 1 90 ? 11.188 -10.754 -14.985 1.00 86.38 90 MET A N 1
ATOM 724 C CA . MET A 1 90 ? 10.924 -10.828 -13.553 1.00 86.38 90 MET A CA 1
ATOM 725 C C . MET A 1 90 ? 9.418 -10.863 -13.305 1.00 86.38 90 MET A C 1
ATOM 727 O O . MET A 1 90 ? 8.680 -9.973 -13.736 1.00 86.38 90 MET A O 1
ATOM 731 N N . PHE A 1 91 ? 8.964 -11.875 -12.565 1.00 83.62 91 PHE A N 1
ATOM 732 C CA . PHE A 1 91 ? 7.561 -12.023 -12.196 1.00 83.62 91 PHE A CA 1
ATOM 733 C C . PHE A 1 91 ? 7.262 -11.440 -10.811 1.00 83.62 91 PHE A C 1
ATOM 735 O O . PHE A 1 91 ? 8.008 -11.617 -9.839 1.00 83.62 91 PHE A O 1
ATOM 742 N N . MET A 1 92 ? 6.113 -10.778 -10.702 1.00 84.38 92 MET A N 1
ATOM 743 C CA . MET A 1 92 ? 5.583 -10.276 -9.445 1.00 84.38 92 MET A CA 1
ATOM 744 C C . MET A 1 92 ? 4.093 -10.604 -9.333 1.00 84.38 92 MET A C 1
ATOM 746 O O . MET A 1 92 ? 3.315 -10.207 -10.198 1.00 84.38 92 MET A O 1
ATOM 750 N N . PRO A 1 93 ? 3.662 -11.257 -8.241 1.00 84.69 93 PRO A N 1
ATOM 751 C CA . PRO A 1 93 ? 2.243 -11.393 -7.948 1.00 84.69 93 PRO A CA 1
ATOM 752 C C . PRO A 1 93 ? 1.576 -10.017 -7.851 1.00 84.69 93 PRO A C 1
ATOM 754 O O . PRO A 1 93 ? 2.146 -9.102 -7.251 1.00 84.69 93 PRO A O 1
ATOM 757 N N . PHE A 1 94 ? 0.361 -9.894 -8.391 1.00 86.25 94 PHE A N 1
ATOM 758 C CA . PHE A 1 94 ? -0.421 -8.648 -8.418 1.00 86.25 94 PHE A CA 1
ATOM 759 C C . PHE A 1 94 ? 0.187 -7.534 -9.287 1.00 86.25 94 PHE A C 1
ATOM 761 O O . PHE A 1 94 ? -0.158 -6.367 -9.109 1.00 86.25 94 PHE A O 1
ATOM 768 N N . PHE A 1 95 ? 1.105 -7.861 -10.207 1.00 86.56 95 PHE A N 1
ATOM 769 C CA . PHE A 1 95 ? 1.703 -6.862 -11.094 1.00 86.56 95 PHE A CA 1
ATOM 770 C C . PHE A 1 95 ? 0.645 -6.128 -11.920 1.00 86.56 95 PHE A C 1
ATOM 772 O O . PHE A 1 95 ? 0.679 -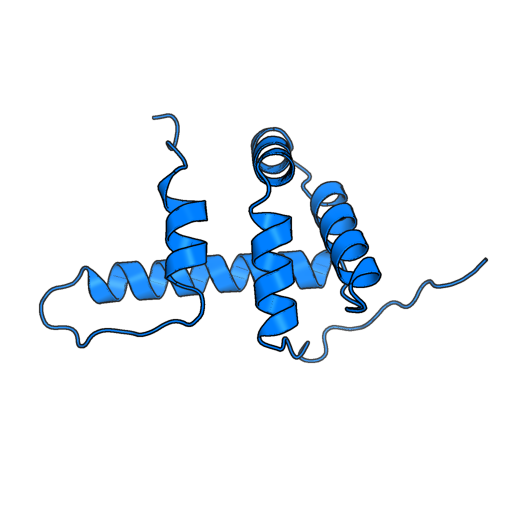4.905 -11.939 1.00 86.56 95 PHE A O 1
ATOM 779 N N . ASP A 1 96 ? -0.317 -6.835 -12.516 1.00 86.25 96 ASP A N 1
ATOM 780 C CA . ASP A 1 96 ? -1.350 -6.230 -13.372 1.00 86.25 96 ASP A CA 1
ATOM 781 C C . ASP A 1 96 ? -2.298 -5.306 -12.593 1.00 86.25 96 ASP A C 1
ATOM 783 O O . ASP A 1 96 ? -2.587 -4.188 -13.031 1.00 86.25 96 ASP A O 1
ATOM 787 N N . ASP A 1 97 ? -2.708 -5.723 -11.390 1.00 87.31 97 ASP A N 1
ATOM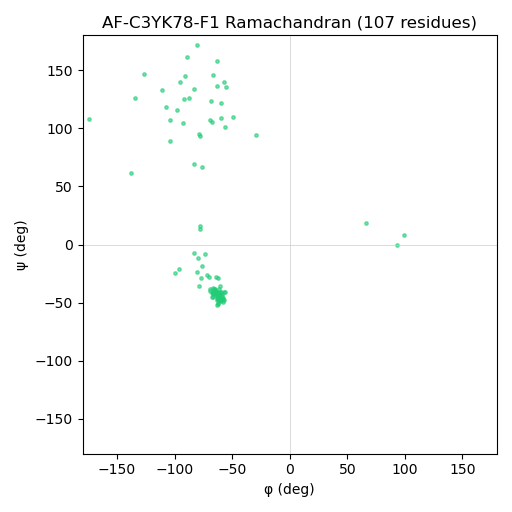 788 C CA . ASP A 1 97 ? -3.529 -4.904 -10.489 1.00 87.31 97 ASP A CA 1
ATOM 789 C C . ASP A 1 97 ? -2.790 -3.609 -10.111 1.00 87.31 97 ASP A C 1
ATOM 791 O O . ASP A 1 97 ? -3.348 -2.509 -10.137 1.00 87.31 97 ASP A O 1
ATOM 795 N N . LEU A 1 98 ? -1.495 -3.727 -9.787 1.00 88.06 98 LEU A N 1
ATOM 796 C CA . LEU A 1 98 ? -0.642 -2.584 -9.471 1.00 88.06 98 LEU A CA 1
ATOM 797 C C . LEU A 1 98 ? -0.370 -1.719 -10.702 1.00 88.06 98 LEU A C 1
ATOM 799 O O . LEU A 1 98 ? -0.333 -0.498 -10.570 1.00 88.06 98 LEU A O 1
ATOM 803 N N . HIS A 1 99 ? -0.184 -2.323 -11.875 1.00 86.81 99 HIS A N 1
ATOM 804 C CA . HIS A 1 99 ? 0.080 -1.630 -13.128 1.00 86.81 99 HIS A CA 1
ATOM 805 C C . HIS A 1 99 ? -1.111 -0.756 -13.506 1.00 86.81 99 HIS A C 1
ATOM 807 O O . HIS A 1 99 ? -0.926 0.434 -13.727 1.00 86.81 99 HIS A O 1
ATOM 813 N N . THR A 1 100 ? -2.329 -1.298 -13.457 1.00 86.62 100 THR A N 1
ATOM 814 C CA . THR A 1 100 ? -3.573 -0.552 -13.707 1.00 86.62 100 THR A CA 1
ATOM 815 C C . THR A 1 100 ? -3.707 0.634 -12.745 1.00 86.62 100 THR A C 1
ATOM 817 O O . THR A 1 100 ? -3.868 1.780 -13.154 1.00 86.62 100 THR A O 1
ATOM 820 N N . LEU A 1 101 ? -3.515 0.391 -11.446 1.00 85.62 101 LEU A N 1
ATOM 821 C CA . LEU A 1 101 ? -3.669 1.401 -10.393 1.00 85.62 101 LEU A CA 1
ATOM 822 C C . LEU A 1 101 ? -2.566 2.486 -10.411 1.00 85.62 101 LEU A C 1
ATOM 824 O O . LEU A 1 101 ? -2.757 3.611 -9.936 1.00 85.62 101 LEU A O 1
ATOM 828 N N . LEU A 1 102 ? -1.368 2.158 -10.902 1.00 82.75 102 LEU A N 1
ATOM 829 C CA . LEU A 1 102 ? -0.212 3.061 -10.911 1.00 82.75 102 LEU A CA 1
ATOM 830 C C . LEU A 1 102 ? 0.032 3.749 -12.257 1.00 82.75 102 LEU A C 1
ATOM 832 O O . LEU A 1 102 ? 0.639 4.820 -12.243 1.00 82.75 102 LEU A O 1
ATOM 836 N N . ARG A 1 103 ? -0.413 3.171 -13.378 1.00 78.00 103 ARG A N 1
ATOM 837 C CA . ARG A 1 103 ? -0.219 3.712 -14.731 1.00 78.00 103 ARG A CA 1
ATOM 838 C C . ARG A 1 103 ? -1.198 4.836 -15.063 1.00 78.00 103 ARG A C 1
ATOM 840 O O . ARG A 1 103 ? -0.771 5.819 -15.655 1.00 78.00 103 ARG A O 1
ATOM 847 N N . ASP A 1 104 ? -2.442 4.757 -14.591 1.00 61.06 104 ASP A N 1
ATOM 848 C CA . ASP A 1 104 ? -3.480 5.776 -14.840 1.00 61.06 104 ASP A CA 1
ATOM 849 C C . ASP A 1 104 ? -3.348 7.036 -13.974 1.00 61.06 104 ASP A C 1
ATOM 851 O O . ASP A 1 104 ? -4.267 7.848 -13.870 1.00 61.06 104 ASP A O 1
ATOM 855 N N . ARG A 1 105 ? -2.186 7.252 -13.351 1.00 56.47 105 ARG A N 1
ATOM 856 C CA . ARG A 1 105 ? -1.876 8.547 -12.754 1.00 56.47 105 ARG A CA 1
ATOM 857 C C . ARG A 1 105 ? -1.131 9.400 -13.768 1.00 56.47 105 ARG A C 1
ATOM 859 O O . ARG A 1 105 ? 0.078 9.208 -13.909 1.00 56.47 105 ARG A O 1
ATOM 866 N N . PRO A 1 106 ? -1.781 10.397 -14.399 1.00 43.06 106 PRO A N 1
ATOM 867 C CA . PRO A 1 106 ? -1.027 11.503 -14.944 1.00 43.06 106 PRO A CA 1
ATOM 868 C C . PRO A 1 106 ? -0.302 12.133 -13.757 1.00 43.06 106 PRO A C 1
ATOM 870 O O . PRO A 1 106 ? -0.907 12.728 -12.865 1.00 43.06 106 PRO A O 1
ATOM 873 N N . THR A 1 107 ? 1.016 11.964 -13.701 1.00 44.34 107 THR A N 1
ATOM 874 C CA . THR A 1 107 ? 1.848 12.978 -13.071 1.00 44.34 107 THR A CA 1
ATOM 875 C C . THR A 1 107 ? 1.504 14.255 -13.820 1.00 44.34 107 THR A C 1
ATOM 877 O O . THR A 1 107 ? 1.904 14.386 -14.976 1.00 44.34 107 THR A O 1
ATOM 880 N N . SER A 1 108 ? 0.671 15.119 -13.232 1.00 41.28 108 SER A N 1
ATOM 881 C CA . SER A 1 108 ? 0.496 16.477 -13.737 1.00 41.28 108 SER A CA 1
ATOM 882 C C . SER A 1 108 ? 1.899 17.041 -13.914 1.00 41.28 108 SER A C 1
ATOM 884 O O . SER A 1 108 ? 2.654 17.155 -12.945 1.00 41.28 108 SER A O 1
ATOM 886 N N . ARG A 1 109 ? 2.260 17.198 -15.184 1.00 35.56 109 ARG A N 1
ATOM 887 C CA . ARG A 1 109 ? 3.514 17.758 -15.653 1.00 35.56 109 ARG A CA 1
ATOM 888 C C . ARG A 1 109 ? 3.434 19.271 -15.550 1.00 35.56 109 ARG A C 1
ATOM 890 O O . ARG A 1 109 ? 2.311 19.792 -15.733 1.00 35.56 109 ARG A O 1
#

Mean predicted aligned error: 8.36 Å

Radius of gyration: 15.54 Å; Cα contacts (8 Å, |Δi|>4): 62; chains: 1; bounding box: 34×32×49 Å

InterPro domains:
  IPR044822 Myb/SANT-like DNA-binding domain 4 [PF13837] (13-100)

Organism: Branchiostoma floridae (NCBI:txid7739)

Foldseek 3Di:
DDDPPPDDPDPDDDDPVNLVLLLVLCLPPVLVVCVVPDPDCQVSLQVSQVSCVVVVHRDHSVRSVVSVVVVVVVLVVQVVQVPDPPHDRDDDPCNVSCCVSPVPDPPPD

Secondary structure (DSSP, 8-state):
---------S-----HHHHHHHHHHHHSHHHHHHHHH-S-THHHHHHHHHHHHHTT----HHHHHHHHHHHHHHHHHHHHHHTSTTPPPPP-TTHHHHHHHHHT-----